Protein AF-A0A7R8D5R9-F1 (afdb_monomer_lite)

Foldseek 3Di:
DDDKDWFDDAAEEADQFDWDFPPVDPDPDTDIGGDCPCVPSVSVVVVVVVQCVVQNDDEAEDEPPPDLPVVVCVPPPDPVNLVVLLVSLLVVCLGFDIDIFDDDQPDDPPVDPDPQVVSVVSSCVVAVDDPGGGDGRYHYYYHPPDPPVVSVVSVVSSVLLVVLVVCVSVVNDNGSDD

Organism: Lepeophtheirus salmonis (NCBI:txid72036)

pLDDT: mean 77.51, std 15.26, range [39.69, 97.5]

Sequence (178 aa):
MDTKRLSFVQCRGSVPSHWTQDISKMVPKPPIYVELNDPFAISAGRHFDDMLQRFGSPIVCVNLYVHFDMAKCRKSENNLVMHHLHEIAYQALAKTGIFYNRKGYSWYKSKDQNRYSKFFESFMNLHHNQENGTKQTGIIRTNCVDCLDRTNTAQFVVGKCALGFQLFAMGFIDQPVV

Structure (mmCIF, N/CA/C/O backbone):
data_AF-A0A7R8D5R9-F1
#
_entry.id   AF-A0A7R8D5R9-F1
#
loop_
_atom_site.group_PDB
_atom_site.id
_atom_site.type_symbol
_atom_site.label_atom_id
_atom_site.label_alt_id
_atom_site.label_comp_id
_atom_site.label_asym_id
_atom_site.label_entity_id
_atom_site.label_seq_id
_atom_site.pdbx_PDB_ins_code
_atom_site.Cartn_x
_atom_site.Cartn_y
_atom_site.Cartn_z
_atom_site.occupancy
_atom_site.B_iso_or_equiv
_atom_site.auth_seq_id
_atom_site.auth_comp_id
_atom_site.auth_asym_id
_atom_site.auth_atom_id
_atom_site.pdbx_PDB_model_num
ATOM 1 N N . MET A 1 1 ? -9.906 -12.934 29.088 1.00 52.16 1 MET A N 1
ATOM 2 C CA . MET A 1 1 ? -9.696 -11.624 28.433 1.00 52.16 1 MET A CA 1
ATOM 3 C C . MET A 1 1 ? -9.210 -11.882 27.021 1.00 52.16 1 MET A C 1
ATOM 5 O O . MET A 1 1 ? -8.134 -12.436 26.856 1.00 52.16 1 MET A O 1
ATOM 9 N N . ASP A 1 2 ? -9.996 -11.535 26.011 1.00 71.88 2 ASP A N 1
ATOM 10 C CA . ASP A 1 2 ? -9.586 -11.711 24.614 1.00 71.88 2 ASP A CA 1
ATOM 11 C C . ASP A 1 2 ? -8.462 -10.714 24.240 1.00 71.88 2 ASP A C 1
ATOM 13 O O . ASP A 1 2 ? -8.571 -9.502 24.454 1.00 71.88 2 ASP A O 1
ATOM 17 N N . THR A 1 3 ? -7.361 -11.199 23.672 1.00 86.44 3 THR A N 1
ATOM 18 C CA . THR A 1 3 ? -6.199 -10.373 23.294 1.00 86.44 3 THR A CA 1
ATOM 19 C C . THR A 1 3 ? -6.484 -9.524 22.045 1.00 86.44 3 THR A C 1
ATOM 21 O O . THR A 1 3 ? -6.912 -10.055 21.016 1.00 86.44 3 THR A O 1
ATOM 24 N N . LYS A 1 4 ? -6.207 -8.210 22.102 1.00 87.25 4 LYS A N 1
ATOM 25 C CA . LYS A 1 4 ? -6.207 -7.317 20.924 1.00 87.25 4 LYS A CA 1
ATOM 26 C C . LYS A 1 4 ? -4.942 -7.566 20.090 1.00 87.25 4 LYS A C 1
ATOM 28 O O . LYS A 1 4 ? -3.846 -7.562 20.641 1.00 87.25 4 LYS A O 1
ATOM 33 N N . ARG A 1 5 ? -5.084 -7.780 18.780 1.00 90.44 5 ARG A N 1
ATOM 34 C CA . ARG A 1 5 ? -3.977 -8.021 17.840 1.00 90.44 5 ARG A CA 1
ATOM 35 C C . ARG A 1 5 ? -4.141 -7.146 16.610 1.00 90.44 5 ARG A C 1
ATOM 37 O O . ARG A 1 5 ? -5.204 -7.161 15.992 1.00 90.44 5 ARG A O 1
ATOM 44 N N . LEU A 1 6 ? -3.081 -6.428 16.260 1.00 90.88 6 LEU A N 1
ATOM 45 C CA . LEU A 1 6 ? -3.008 -5.615 15.056 1.00 90.88 6 LEU A CA 1
ATOM 46 C C . LEU A 1 6 ? -1.751 -5.971 14.276 1.00 90.88 6 LEU A C 1
ATOM 48 O O . LEU A 1 6 ? -0.735 -6.342 14.862 1.00 90.88 6 LEU A O 1
ATOM 52 N N . SER A 1 7 ? -1.827 -5.858 12.958 1.00 93.88 7 SER A N 1
ATOM 53 C CA . SER A 1 7 ? -0.663 -5.989 12.090 1.00 93.88 7 SER A CA 1
ATOM 54 C C . SER A 1 7 ? -0.788 -5.061 10.892 1.00 93.88 7 SER A C 1
ATOM 56 O O . SER A 1 7 ? -1.879 -4.639 10.502 1.00 93.88 7 SER A O 1
ATOM 58 N N . PHE A 1 8 ? 0.364 -4.705 10.341 1.00 95.19 8 PHE A N 1
ATOM 59 C CA . PHE A 1 8 ? 0.481 -3.938 9.116 1.00 95.19 8 PHE A CA 1
ATOM 60 C C . PHE A 1 8 ? 1.681 -4.472 8.341 1.00 95.19 8 PHE A C 1
ATOM 62 O O . PHE A 1 8 ? 2.752 -4.684 8.916 1.00 95.19 8 PHE A O 1
ATOM 69 N N . VAL A 1 9 ? 1.489 -4.708 7.048 1.00 96.56 9 VAL A N 1
ATOM 70 C CA . VAL A 1 9 ? 2.521 -5.223 6.150 1.00 96.56 9 VAL A CA 1
ATOM 71 C C . VAL A 1 9 ? 2.776 -4.194 5.056 1.00 96.56 9 VAL A C 1
ATOM 73 O O . VAL A 1 9 ? 1.855 -3.597 4.512 1.00 96.56 9 VAL A O 1
ATOM 76 N N . GLN A 1 10 ? 4.042 -4.010 4.710 1.00 95.38 10 GLN A N 1
ATOM 77 C CA . GLN A 1 10 ? 4.494 -3.232 3.558 1.00 95.38 10 GLN A CA 1
ATOM 78 C C . GLN A 1 10 ? 5.554 -4.044 2.818 1.00 95.38 10 GLN A C 1
ATOM 80 O O . GLN A 1 10 ? 6.246 -4.857 3.433 1.00 95.38 10 GLN A O 1
ATOM 85 N N . CYS A 1 11 ? 5.700 -3.836 1.511 1.00 94.62 11 CYS A N 1
ATOM 86 C CA . CYS A 1 11 ? 6.682 -4.564 0.714 1.00 94.62 11 CYS A CA 1
ATOM 87 C C . CYS A 1 11 ? 7.688 -3.626 0.049 1.00 94.62 11 CYS A C 1
ATOM 89 O O . CYS A 1 11 ? 7.421 -2.452 -0.209 1.00 94.62 11 CYS A O 1
ATOM 91 N N . ARG A 1 12 ? 8.856 -4.178 -0.270 1.00 92.19 12 ARG A N 1
ATOM 92 C CA . ARG A 1 12 ? 9.922 -3.487 -0.985 1.00 92.19 12 ARG A CA 1
ATOM 93 C C . ARG A 1 12 ? 10.468 -4.392 -2.077 1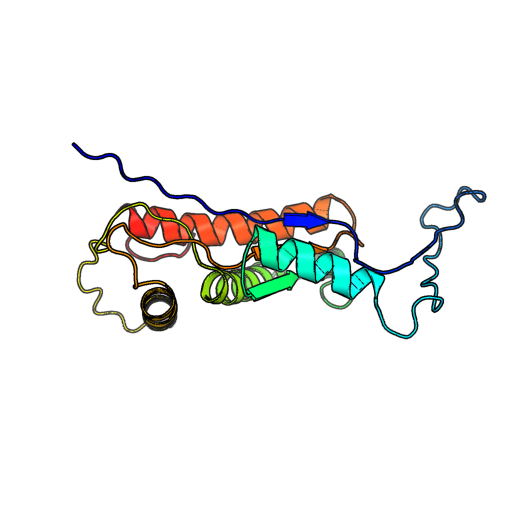.00 92.19 12 ARG A C 1
ATOM 95 O O . ARG A 1 12 ? 10.683 -5.574 -1.832 1.00 92.19 12 ARG A O 1
ATOM 102 N N . GLY A 1 13 ? 10.715 -3.840 -3.257 1.00 89.56 13 GLY A N 1
ATOM 103 C CA . GLY A 1 13 ? 11.307 -4.588 -4.364 1.00 89.56 13 GLY A CA 1
ATOM 104 C C . GLY A 1 13 ? 11.791 -3.672 -5.475 1.00 89.56 13 GLY A C 1
ATOM 105 O O . GLY A 1 13 ? 11.432 -2.500 -5.505 1.00 89.56 13 GLY A O 1
ATOM 106 N N . SER A 1 14 ? 12.606 -4.194 -6.387 1.00 87.62 14 SER A N 1
ATOM 107 C CA . SER A 1 14 ? 13.044 -3.467 -7.586 1.00 87.62 14 SER A CA 1
ATOM 108 C C . SER A 1 14 ? 11.850 -2.982 -8.414 1.00 87.62 14 SER A C 1
ATOM 110 O O . SER A 1 14 ? 10.741 -3.512 -8.299 1.00 87.62 14 SER A O 1
ATOM 112 N N . VAL A 1 15 ? 12.055 -1.976 -9.264 1.00 87.31 15 VAL A N 1
ATOM 113 C CA . VAL A 1 15 ? 11.015 -1.570 -10.223 1.00 87.31 15 VAL A CA 1
ATOM 114 C C . VAL A 1 15 ? 10.684 -2.762 -11.126 1.00 87.31 15 VAL A C 1
ATOM 116 O O . VAL A 1 15 ? 11.619 -3.378 -11.641 1.00 87.31 15 VAL A O 1
ATOM 119 N N . PRO A 1 16 ? 9.395 -3.115 -11.304 1.00 88.94 16 PRO A N 1
ATOM 120 C CA . PRO A 1 16 ? 8.982 -4.252 -12.122 1.00 88.94 16 PRO A CA 1
ATOM 121 C C . PRO A 1 16 ? 9.055 -3.888 -13.610 1.00 88.94 16 PRO A C 1
ATOM 123 O O . PRO A 1 16 ? 8.043 -3.721 -14.278 1.00 88.94 16 PRO A O 1
ATOM 126 N N . SER A 1 17 ? 10.275 -3.701 -14.100 1.00 85.12 17 SER A N 1
ATOM 127 C CA . SER A 1 17 ? 10.621 -3.405 -15.488 1.00 85.12 17 SER A CA 1
ATOM 128 C C . SER A 1 17 ? 11.876 -4.185 -15.844 1.00 85.12 17 SER A C 1
ATOM 130 O O . SER A 1 17 ? 12.688 -4.479 -14.964 1.00 85.12 17 SER A O 1
ATOM 132 N N . HIS A 1 18 ? 12.074 -4.452 -17.132 1.00 84.56 18 HIS A N 1
ATOM 133 C CA . HIS A 1 18 ? 13.378 -4.882 -17.626 1.00 84.56 18 HIS A CA 1
ATOM 134 C C . HIS A 1 18 ? 14.323 -3.691 -17.607 1.00 84.56 18 HIS A C 1
ATOM 136 O O . HIS A 1 18 ? 14.043 -2.638 -18.186 1.00 84.56 18 HIS A O 1
ATOM 142 N N . TRP A 1 19 ? 15.417 -3.833 -16.876 1.00 83.75 19 TRP A N 1
ATOM 143 C CA . TRP A 1 19 ? 16.496 -2.866 -16.869 1.00 83.75 19 TRP A CA 1
ATOM 144 C C . TRP A 1 19 ? 17.815 -3.594 -16.686 1.00 83.75 19 TRP A C 1
ATOM 146 O O . TRP A 1 19 ? 17.887 -4.625 -16.015 1.00 83.75 19 TRP A O 1
ATOM 156 N N . THR A 1 20 ? 18.859 -3.036 -17.274 1.00 82.50 20 THR A N 1
ATOM 157 C CA . THR A 1 20 ? 20.212 -3.565 -17.196 1.00 82.50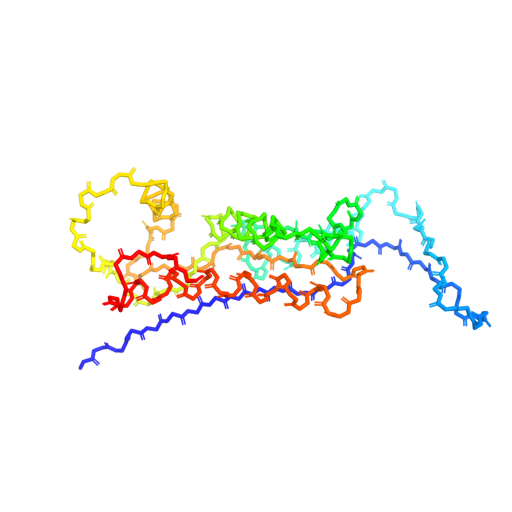 20 THR A CA 1
ATOM 158 C C . THR A 1 20 ? 21.187 -2.475 -16.782 1.00 82.50 20 THR A C 1
ATOM 160 O O . THR A 1 20 ? 20.971 -1.278 -16.987 1.00 82.50 20 THR A O 1
ATOM 163 N N . GLN A 1 21 ? 22.261 -2.898 -16.125 1.00 83.00 21 GLN A N 1
ATOM 164 C CA . GLN A 1 21 ? 23.399 -2.057 -15.785 1.00 83.00 21 GLN A CA 1
ATOM 165 C C . GLN A 1 21 ? 24.657 -2.760 -16.266 1.00 83.00 21 GLN A C 1
ATOM 167 O O . GLN A 1 21 ? 24.868 -3.937 -15.970 1.00 83.00 21 GLN A O 1
ATOM 172 N N . ASP A 1 22 ? 25.501 -2.031 -16.990 1.00 80.56 22 ASP A N 1
ATOM 173 C CA . ASP A 1 22 ? 26.828 -2.523 -17.335 1.00 80.56 22 ASP A CA 1
ATOM 174 C C . ASP A 1 22 ? 27.720 -2.472 -16.087 1.00 80.56 22 ASP A C 1
ATOM 176 O O . ASP A 1 22 ? 28.165 -1.405 -15.660 1.00 80.56 22 ASP A O 1
ATOM 180 N N . ILE A 1 23 ? 27.946 -3.643 -15.492 1.00 79.88 23 ILE A N 1
ATOM 181 C CA . ILE A 1 23 ? 28.809 -3.826 -14.320 1.00 79.88 23 ILE A CA 1
ATOM 182 C C . ILE A 1 23 ? 30.273 -4.094 -14.692 1.00 79.88 23 ILE A C 1
ATOM 184 O O . ILE A 1 23 ? 31.108 -4.223 -13.800 1.00 79.88 23 ILE A O 1
ATOM 188 N N . SER A 1 24 ? 30.607 -4.190 -15.987 1.00 81.88 24 SER A N 1
ATOM 189 C CA . SER A 1 24 ? 31.978 -4.480 -16.435 1.00 81.88 24 SER A CA 1
ATOM 190 C C . SER A 1 24 ? 32.939 -3.320 -16.161 1.00 81.88 24 SER A C 1
ATOM 192 O O . SER A 1 24 ? 34.129 -3.524 -15.920 1.00 81.88 24 SER A O 1
ATOM 194 N N . LYS A 1 25 ? 32.417 -2.090 -16.152 1.00 78.19 25 LYS A N 1
ATOM 195 C CA . LYS A 1 25 ? 33.161 -0.881 -15.809 1.00 78.19 25 LYS A CA 1
ATOM 196 C C . LYS A 1 25 ? 32.918 -0.558 -14.342 1.00 78.19 25 LYS A C 1
ATOM 198 O O . LYS A 1 25 ? 31.792 -0.263 -13.949 1.00 78.19 25 LYS A O 1
ATOM 203 N N . MET A 1 26 ? 33.978 -0.560 -13.536 1.00 77.50 26 MET A N 1
ATOM 204 C CA . MET A 1 26 ? 33.912 -0.169 -12.126 1.00 77.50 26 MET A CA 1
ATOM 205 C C . MET A 1 26 ? 33.731 1.354 -12.006 1.00 77.50 26 MET A C 1
ATOM 207 O O . MET A 1 26 ? 34.673 2.098 -11.746 1.00 77.50 26 MET A O 1
ATOM 211 N N . VAL A 1 27 ? 32.507 1.828 -12.250 1.00 80.00 27 VAL A N 1
ATOM 212 C CA . VAL A 1 27 ? 32.105 3.230 -12.098 1.00 80.00 27 VAL A CA 1
ATOM 213 C C . VAL A 1 27 ? 31.235 3.397 -10.845 1.00 80.00 27 VAL A C 1
ATOM 215 O O . VAL A 1 27 ? 30.417 2.524 -10.559 1.00 80.00 27 VAL A O 1
ATOM 218 N N . PRO A 1 28 ? 31.346 4.516 -10.098 1.00 74.75 28 PRO A N 1
ATOM 219 C CA . PRO A 1 28 ? 30.603 4.714 -8.846 1.00 74.75 28 PRO A CA 1
ATOM 220 C C . PRO A 1 28 ? 29.073 4.622 -8.972 1.00 74.75 28 PRO A C 1
ATOM 222 O O . PRO A 1 28 ? 28.389 4.321 -7.996 1.00 74.75 28 PRO A O 1
ATOM 225 N N . LYS A 1 29 ? 28.521 4.903 -10.159 1.00 74.94 29 LYS A N 1
ATOM 226 C CA . LYS A 1 29 ? 27.090 4.785 -10.456 1.00 74.94 29 LYS A CA 1
ATOM 227 C C . LYS A 1 29 ? 26.901 4.365 -11.918 1.00 74.94 29 LYS A C 1
ATOM 229 O O . LYS A 1 29 ? 26.862 5.242 -12.784 1.00 74.94 29 LYS A O 1
ATOM 234 N N . PRO A 1 30 ? 26.820 3.058 -12.214 1.00 77.94 30 PRO A N 1
ATOM 235 C CA . PRO A 1 30 ? 26.637 2.603 -13.582 1.00 77.94 30 PRO A CA 1
ATOM 236 C C . PRO A 1 30 ? 25.289 3.091 -14.134 1.00 77.94 30 PRO A C 1
ATOM 238 O O . PRO A 1 30 ? 24.287 3.104 -13.402 1.00 77.94 30 PRO A O 1
ATOM 241 N N . PRO A 1 31 ? 25.254 3.532 -15.404 1.00 79.56 31 PRO A N 1
ATOM 242 C CA . PRO A 1 31 ? 24.020 3.962 -16.047 1.00 79.56 31 PRO A CA 1
ATOM 243 C C . PRO A 1 31 ? 23.018 2.804 -16.088 1.00 79.56 31 PRO A C 1
ATOM 245 O O . PRO A 1 31 ? 23.395 1.653 -16.298 1.00 79.56 31 PRO A O 1
ATOM 248 N N . ILE A 1 32 ? 21.745 3.126 -15.861 1.00 81.19 32 ILE A N 1
ATOM 249 C CA . ILE A 1 32 ? 20.634 2.176 -15.958 1.00 81.19 32 ILE A CA 1
ATOM 250 C C . ILE A 1 32 ? 20.045 2.302 -17.358 1.00 81.19 32 ILE A C 1
ATOM 252 O O . ILE A 1 32 ? 19.619 3.391 -17.748 1.00 81.19 32 ILE A O 1
ATOM 256 N N . TYR A 1 33 ? 19.996 1.193 -18.084 1.00 82.44 33 TYR A N 1
ATOM 257 C CA . TYR A 1 33 ? 19.332 1.092 -19.374 1.00 82.44 33 TYR A CA 1
ATOM 258 C C . TYR A 1 33 ? 17.993 0.399 -19.169 1.00 82.44 33 TYR A C 1
ATOM 260 O O . TYR A 1 33 ? 17.942 -0.714 -18.656 1.00 82.44 33 TYR A O 1
ATOM 268 N N . VAL A 1 34 ? 16.899 1.068 -19.524 1.00 80.12 34 VAL A N 1
ATOM 269 C CA . VAL A 1 34 ? 15.574 0.442 -19.541 1.00 80.12 34 VAL A CA 1
ATOM 270 C C . VAL A 1 34 ? 15.413 -0.228 -20.895 1.00 80.12 34 VAL A C 1
ATOM 272 O O . VAL A 1 34 ? 15.476 0.438 -21.929 1.00 80.12 34 VAL A O 1
ATOM 275 N N . GLU A 1 35 ? 15.240 -1.544 -20.894 1.00 73.88 35 GLU A N 1
ATOM 276 C CA . GLU A 1 35 ? 15.091 -2.303 -22.129 1.00 73.88 35 GLU A CA 1
ATOM 277 C C . GLU A 1 35 ? 13.635 -2.250 -22.586 1.00 73.88 35 GLU A C 1
ATOM 279 O O . GLU A 1 35 ? 12.730 -2.708 -21.892 1.00 73.88 35 GLU A O 1
ATOM 284 N N . LEU A 1 36 ? 13.404 -1.716 -23.785 1.00 71.31 36 LEU A N 1
ATOM 285 C CA . LEU A 1 36 ? 12.073 -1.622 -24.399 1.00 71.31 36 LEU A CA 1
ATOM 286 C C . LEU A 1 36 ? 11.595 -2.955 -25.012 1.00 71.31 36 LEU A C 1
ATOM 288 O O . LEU A 1 36 ? 10.629 -2.977 -25.768 1.00 71.31 36 LEU A O 1
ATOM 292 N N . ASN A 1 37 ? 12.246 -4.074 -24.676 1.00 77.31 37 ASN A N 1
ATOM 293 C CA . ASN A 1 37 ? 11.937 -5.410 -25.201 1.00 77.31 37 ASN A CA 1
ATOM 294 C C . ASN A 1 37 ? 10.605 -5.995 -24.685 1.00 77.31 37 ASN A C 1
ATOM 296 O O . ASN A 1 37 ? 10.232 -7.098 -25.075 1.00 77.31 37 ASN A O 1
ATOM 300 N N . ASP A 1 38 ? 9.871 -5.259 -23.846 1.00 81.62 38 ASP A N 1
ATOM 301 C CA . ASP A 1 38 ? 8.520 -5.600 -23.389 1.00 81.62 38 ASP A CA 1
ATOM 302 C C . ASP A 1 38 ? 7.519 -4.485 -23.761 1.00 81.62 38 ASP A C 1
ATOM 304 O O . ASP A 1 38 ? 7.082 -3.723 -22.895 1.00 81.62 38 ASP A O 1
ATOM 308 N N . PRO A 1 39 ? 7.154 -4.348 -25.053 1.00 81.44 39 PRO A N 1
ATOM 309 C CA . PRO A 1 39 ? 6.297 -3.259 -25.535 1.00 81.44 39 PRO A CA 1
ATOM 310 C C . PRO A 1 39 ? 4.878 -3.292 -24.950 1.00 81.44 39 PRO A C 1
ATOM 312 O O . PRO A 1 39 ? 4.183 -2.279 -24.967 1.00 81.44 39 PRO A O 1
ATOM 315 N N . PHE A 1 40 ? 4.448 -4.441 -24.421 1.00 87.31 40 PHE A N 1
ATOM 316 C CA . PHE A 1 40 ? 3.130 -4.630 -23.814 1.00 87.31 40 PHE A CA 1
ATOM 317 C C . PHE A 1 40 ? 3.179 -4.714 -22.281 1.00 87.31 40 PHE A C 1
ATOM 319 O O . PHE A 1 40 ? 2.155 -4.997 -21.662 1.00 87.31 40 PHE A O 1
ATOM 326 N N . ALA A 1 41 ? 4.343 -4.475 -21.663 1.00 87.50 41 ALA A N 1
ATOM 327 C CA . ALA A 1 41 ? 4.550 -4.537 -20.216 1.00 87.50 41 ALA A CA 1
ATOM 328 C C . ALA A 1 41 ? 4.072 -5.860 -19.570 1.00 87.50 41 ALA A C 1
ATOM 330 O O . ALA A 1 41 ? 3.585 -5.869 -18.437 1.00 87.50 41 ALA A O 1
ATOM 331 N N . ILE A 1 42 ? 4.204 -6.988 -20.274 1.00 91.19 42 ILE A N 1
ATOM 332 C CA . ILE A 1 42 ? 3.740 -8.315 -19.842 1.00 91.19 42 ILE A CA 1
ATOM 333 C C . ILE A 1 42 ? 4.418 -8.730 -18.537 1.00 91.19 42 ILE A C 1
ATOM 335 O O . ILE A 1 42 ? 3.768 -9.281 -17.645 1.00 91.19 42 ILE A O 1
ATOM 339 N N . SER A 1 43 ? 5.721 -8.478 -18.402 1.00 90.38 43 SER A N 1
ATOM 340 C CA . SER A 1 43 ? 6.462 -8.831 -17.191 1.00 90.38 43 SER A CA 1
ATOM 341 C C . SER A 1 43 ? 5.999 -8.008 -15.992 1.00 90.38 43 SER A C 1
ATOM 343 O O . SER A 1 43 ? 5.806 -8.564 -14.910 1.00 90.38 43 SER A O 1
ATOM 345 N N . ALA A 1 44 ? 5.758 -6.709 -16.191 1.00 91.38 44 ALA A N 1
ATOM 346 C CA . ALA A 1 44 ? 5.207 -5.838 -15.158 1.00 91.38 44 ALA A CA 1
ATOM 347 C C . ALA A 1 44 ? 3.775 -6.251 -14.779 1.00 91.38 44 ALA A C 1
ATOM 349 O O . ALA A 1 44 ? 3.453 -6.319 -13.594 1.00 91.38 44 ALA A O 1
ATOM 350 N N . GLY A 1 45 ? 2.945 -6.581 -15.774 1.00 94.75 45 GLY A N 1
ATOM 351 C CA . GLY A 1 45 ? 1.575 -7.059 -15.593 1.00 94.75 45 GLY A CA 1
ATOM 352 C C . GLY A 1 45 ? 1.522 -8.318 -14.734 1.00 94.75 45 GLY A C 1
ATOM 353 O O . GLY A 1 45 ? 0.934 -8.291 -13.659 1.00 94.75 45 GLY A O 1
ATOM 354 N N . ARG A 1 46 ? 2.255 -9.374 -15.118 1.00 95.19 46 ARG A N 1
ATOM 355 C CA . ARG A 1 46 ? 2.343 -10.620 -14.330 1.00 95.19 46 ARG A CA 1
ATOM 356 C C . ARG A 1 46 ? 2.832 -10.386 -12.904 1.00 95.19 46 ARG A C 1
ATOM 358 O O . ARG A 1 46 ? 2.356 -11.022 -11.968 1.00 95.19 46 ARG A O 1
ATOM 365 N N . HIS A 1 47 ? 3.797 -9.483 -12.741 1.00 95.44 47 HIS A N 1
ATOM 366 C CA . HIS A 1 47 ? 4.315 -9.107 -11.431 1.00 95.44 47 HIS A CA 1
ATOM 367 C C . HIS A 1 47 ? 3.224 -8.463 -10.557 1.00 95.44 47 HIS A C 1
ATOM 369 O O . HIS A 1 47 ? 3.084 -8.812 -9.384 1.00 95.44 47 HIS A O 1
ATOM 375 N N . PHE A 1 48 ? 2.436 -7.534 -11.104 1.00 96.06 48 PHE A N 1
ATOM 376 C CA . PHE A 1 48 ? 1.335 -6.916 -10.364 1.00 96.06 48 PHE A CA 1
ATOM 377 C C . PHE A 1 48 ? 0.147 -7.861 -10.154 1.00 96.06 48 PHE A C 1
ATOM 379 O O . PHE A 1 48 ? -0.473 -7.781 -9.097 1.00 96.06 48 PHE A O 1
ATOM 386 N N . ASP A 1 49 ? -0.117 -8.789 -11.073 1.00 97.50 49 ASP A N 1
ATOM 387 C CA . ASP A 1 49 ? -1.134 -9.833 -10.901 1.00 97.50 49 ASP A CA 1
ATOM 388 C C . ASP A 1 49 ? -0.809 -10.739 -9.703 1.00 97.50 49 ASP A C 1
ATOM 390 O O . ASP A 1 49 ? -1.660 -10.946 -8.837 1.00 97.50 49 ASP A O 1
ATOM 394 N N . ASP A 1 50 ? 0.441 -11.206 -9.584 1.00 97.38 50 ASP A N 1
ATOM 395 C CA . ASP A 1 50 ? 0.902 -11.978 -8.418 1.00 97.38 50 ASP A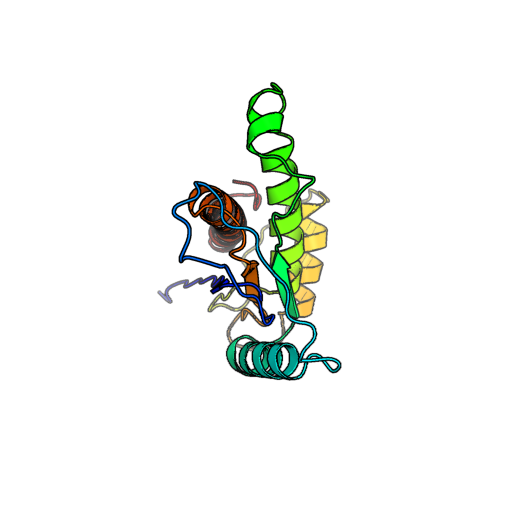 CA 1
ATOM 396 C C . ASP A 1 50 ? 0.763 -11.169 -7.119 1.00 97.38 50 ASP A C 1
ATOM 398 O O . ASP A 1 50 ? 0.291 -11.674 -6.097 1.00 97.38 50 ASP A O 1
ATOM 402 N N . MET A 1 51 ? 1.106 -9.879 -7.149 1.00 97.00 51 MET A N 1
ATOM 403 C CA . MET A 1 51 ? 0.924 -9.012 -5.987 1.00 97.00 51 MET A CA 1
ATOM 404 C C . MET A 1 51 ? -0.548 -8.825 -5.606 1.00 97.00 51 MET A C 1
ATOM 406 O O . MET A 1 51 ? -0.862 -8.861 -4.416 1.00 97.00 51 MET A O 1
ATOM 410 N N . LEU A 1 52 ? -1.441 -8.626 -6.578 1.00 96.88 52 LEU A N 1
ATOM 411 C CA . LEU A 1 52 ? -2.879 -8.486 -6.337 1.00 96.88 52 LEU A CA 1
ATOM 412 C C . LEU A 1 52 ? -3.446 -9.778 -5.748 1.00 96.88 52 LEU A C 1
ATOM 414 O O . LEU A 1 52 ? -4.241 -9.724 -4.814 1.00 96.88 52 LEU A O 1
ATOM 418 N N . GLN A 1 53 ? -2.993 -10.936 -6.232 1.00 97.00 53 GLN A N 1
ATOM 419 C CA . GLN A 1 53 ? -3.394 -12.233 -5.695 1.00 97.00 53 GLN A CA 1
ATOM 420 C C . GLN A 1 53 ? -2.948 -12.422 -4.236 1.00 97.00 53 GLN A C 1
ATOM 422 O O . GLN A 1 53 ? -3.698 -12.968 -3.428 1.00 97.00 53 GLN A O 1
ATOM 427 N N . ARG A 1 54 ? -1.737 -11.971 -3.882 1.00 95.69 54 ARG A N 1
ATOM 428 C CA . ARG A 1 54 ? -1.174 -12.134 -2.529 1.00 95.69 54 ARG A CA 1
ATOM 429 C C . ARG A 1 54 ? -1.698 -11.124 -1.519 1.00 95.69 54 ARG A C 1
ATOM 431 O O . ARG A 1 54 ? -1.929 -11.481 -0.367 1.00 95.69 54 ARG A O 1
ATOM 438 N N . PHE A 1 55 ? -1.811 -9.863 -1.923 1.00 95.56 55 PHE A N 1
ATOM 439 C CA . PHE A 1 55 ? -2.034 -8.746 -1.004 1.00 95.56 55 PHE A CA 1
ATOM 440 C C . PHE A 1 55 ? -3.359 -8.014 -1.216 1.00 95.56 55 PHE A C 1
ATOM 442 O O . PHE A 1 55 ? -3.732 -7.204 -0.372 1.00 95.56 55 PHE A O 1
ATOM 449 N N . GLY A 1 56 ? -4.063 -8.295 -2.312 1.00 94.31 56 GLY A N 1
ATOM 450 C CA . GLY A 1 56 ? -5.308 -7.634 -2.675 1.00 94.31 56 GLY A CA 1
ATOM 451 C C . GLY A 1 56 ? -5.115 -6.239 -3.279 1.00 94.31 56 GLY A C 1
ATOM 452 O O . GLY A 1 56 ? -4.026 -5.853 -3.710 1.00 94.31 56 GLY A O 1
ATOM 453 N N . SER A 1 57 ? -6.217 -5.490 -3.340 1.00 91.69 57 SER A N 1
ATOM 454 C CA . SER A 1 57 ? -6.301 -4.158 -3.930 1.00 91.69 57 SER A CA 1
ATOM 455 C C . SER A 1 57 ? -6.542 -3.061 -2.876 1.00 91.69 57 SER A C 1
ATOM 457 O O . SER A 1 57 ? -7.362 -3.245 -1.968 1.00 91.69 57 SER A O 1
ATOM 459 N N . PRO A 1 58 ? -5.895 -1.888 -3.015 1.00 93.94 58 PRO A N 1
ATOM 460 C CA . PRO A 1 58 ? -4.983 -1.508 -4.096 1.00 93.94 58 PRO A CA 1
ATOM 461 C C . PRO A 1 58 ? -3.510 -1.812 -3.794 1.00 93.94 58 PRO A C 1
ATOM 463 O O . PRO A 1 58 ? -3.091 -1.915 -2.641 1.00 93.94 58 PRO A O 1
ATOM 466 N N . ILE A 1 59 ? -2.696 -1.855 -4.851 1.00 95.38 59 ILE A N 1
ATOM 467 C CA . ILE A 1 59 ? -1.234 -1.793 -4.750 1.00 95.38 59 ILE A CA 1
ATOM 468 C C . ILE A 1 59 ? -0.812 -0.330 -4.885 1.00 95.38 59 ILE A C 1
ATOM 470 O O . ILE A 1 59 ? -0.897 0.256 -5.964 1.00 95.38 59 ILE A O 1
ATOM 474 N N . VAL A 1 60 ? -0.341 0.272 -3.795 1.00 93.31 60 VAL A N 1
ATOM 475 C CA . VAL A 1 60 ? 0.125 1.663 -3.781 1.00 93.31 60 VAL A CA 1
ATOM 476 C C . VAL A 1 60 ? 1.642 1.685 -3.932 1.00 93.31 60 VAL A C 1
ATOM 478 O O . VAL A 1 60 ? 2.373 1.389 -2.988 1.00 93.31 60 VAL A O 1
ATOM 481 N N . CYS A 1 61 ? 2.122 2.028 -5.128 1.00 91.69 61 CYS A N 1
ATOM 482 C CA . CYS A 1 61 ? 3.553 2.129 -5.410 1.00 91.69 61 CYS A CA 1
ATOM 483 C C . CYS A 1 61 ? 4.109 3.498 -5.001 1.00 91.69 61 CYS A C 1
ATOM 485 O O . CYS A 1 61 ? 3.673 4.531 -5.506 1.00 91.69 61 CYS A O 1
ATOM 487 N N . VAL A 1 62 ? 5.118 3.498 -4.134 1.00 87.69 62 VAL A N 1
ATOM 488 C CA . VAL A 1 62 ? 5.870 4.679 -3.710 1.00 87.69 62 VAL A CA 1
ATOM 489 C C . VAL A 1 62 ? 7.228 4.667 -4.410 1.00 87.69 62 VAL A C 1
ATOM 491 O O . VAL A 1 62 ? 8.105 3.857 -4.097 1.00 87.69 62 VAL A O 1
ATOM 494 N N . ASN A 1 63 ? 7.388 5.575 -5.373 1.00 81.12 63 ASN A N 1
ATOM 495 C CA . ASN A 1 63 ? 8.658 5.865 -6.036 1.00 81.12 63 ASN A CA 1
ATOM 496 C C . ASN A 1 63 ? 9.287 7.104 -5.398 1.00 81.12 63 ASN A C 1
ATOM 498 O O . ASN A 1 63 ? 8.637 8.140 -5.300 1.00 81.12 63 ASN A O 1
ATOM 502 N N . LEU A 1 64 ? 10.562 7.020 -5.018 1.00 71.62 64 LEU A N 1
ATOM 503 C CA . LEU A 1 64 ? 11.322 8.138 -4.444 1.00 71.62 64 LEU A CA 1
ATOM 504 C C . LEU A 1 64 ? 12.227 8.834 -5.490 1.00 71.62 64 LEU A C 1
ATOM 506 O O . LEU A 1 64 ? 13.194 9.515 -5.139 1.00 71.62 64 LEU A O 1
ATOM 510 N N . TYR A 1 65 ? 11.913 8.683 -6.784 1.00 56.81 65 TYR A N 1
ATOM 511 C CA . TYR A 1 65 ? 12.743 9.182 -7.881 1.00 56.81 65 TYR A CA 1
ATOM 512 C C . TYR A 1 65 ? 12.535 10.688 -8.134 1.00 56.81 65 TYR A C 1
ATOM 514 O O . TYR A 1 65 ? 11.440 11.135 -8.453 1.00 56.81 65 TYR A O 1
ATOM 522 N N . VAL A 1 66 ? 13.626 11.447 -7.982 1.00 47.56 66 VAL A N 1
ATOM 523 C CA . VAL A 1 66 ? 13.927 12.790 -8.527 1.00 47.56 66 VAL A CA 1
ATOM 524 C C . VAL A 1 66 ? 12.757 13.788 -8.599 1.00 47.56 66 VAL A C 1
ATOM 526 O O . VAL A 1 66 ? 12.192 14.068 -9.649 1.00 47.56 66 VAL A O 1
ATOM 529 N N . HIS A 1 67 ? 12.490 14.370 -7.433 1.00 43.72 67 HIS A N 1
ATOM 530 C CA . HIS A 1 67 ? 12.133 15.777 -7.130 1.00 43.72 67 HIS A CA 1
ATOM 531 C C . HIS A 1 67 ? 12.102 15.952 -5.603 1.00 43.72 67 HIS A C 1
ATOM 533 O O . HIS A 1 67 ? 12.268 17.044 -5.071 1.00 43.72 67 HIS A O 1
ATOM 539 N N . PHE A 1 68 ? 12.001 14.826 -4.896 1.00 48.66 68 PHE A N 1
ATOM 540 C CA . PHE A 1 68 ? 12.203 14.702 -3.469 1.00 48.66 68 PHE A CA 1
ATOM 541 C C . PHE A 1 68 ? 13.665 14.385 -3.151 1.00 48.66 68 PHE A C 1
ATOM 543 O O . PHE A 1 68 ? 14.031 13.285 -2.733 1.00 48.66 68 PHE A O 1
ATOM 550 N N . ASP A 1 69 ? 14.540 15.344 -3.439 1.00 52.75 69 ASP A N 1
ATOM 551 C CA . ASP A 1 69 ? 15.944 15.239 -3.071 1.00 52.75 69 ASP A CA 1
ATOM 552 C C . ASP A 1 69 ? 16.072 15.391 -1.548 1.00 52.75 69 ASP A C 1
ATOM 554 O O . ASP A 1 69 ? 16.289 16.473 -1.008 1.00 52.75 69 ASP A O 1
ATOM 558 N N . MET A 1 70 ? 15.919 14.262 -0.856 1.00 54.31 70 MET A N 1
ATOM 559 C CA . MET A 1 70 ? 16.184 14.082 0.571 1.00 54.31 70 MET A CA 1
ATOM 560 C C . MET A 1 70 ? 17.502 14.732 1.009 1.00 54.31 70 MET A C 1
ATOM 562 O O . MET A 1 70 ? 17.586 15.272 2.110 1.00 54.31 70 MET A O 1
ATOM 566 N N . ALA A 1 71 ? 18.529 14.705 0.152 1.00 52.69 71 ALA A N 1
ATOM 567 C CA . ALA A 1 71 ? 19.841 15.258 0.454 1.00 52.69 71 ALA A CA 1
ATOM 568 C C . ALA A 1 71 ? 19.882 16.791 0.308 1.00 52.69 71 ALA A C 1
ATOM 570 O O . ALA A 1 71 ? 20.526 17.449 1.126 1.00 52.69 71 ALA A O 1
ATOM 571 N N . LYS A 1 72 ? 19.166 17.382 -0.663 1.00 50.59 72 LYS A N 1
ATOM 572 C CA . LYS A 1 72 ? 18.986 18.849 -0.761 1.00 50.59 72 LYS A CA 1
ATOM 573 C C . LYS A 1 72 ? 18.054 19.397 0.316 1.00 50.59 72 LYS A C 1
ATOM 575 O O . LYS A 1 72 ? 18.360 20.428 0.904 1.00 50.59 72 LYS A O 1
ATOM 580 N N . CYS A 1 73 ? 16.960 18.707 0.621 1.00 51.47 73 CYS A N 1
ATOM 581 C CA . CYS A 1 73 ? 15.998 19.136 1.636 1.00 51.47 73 CYS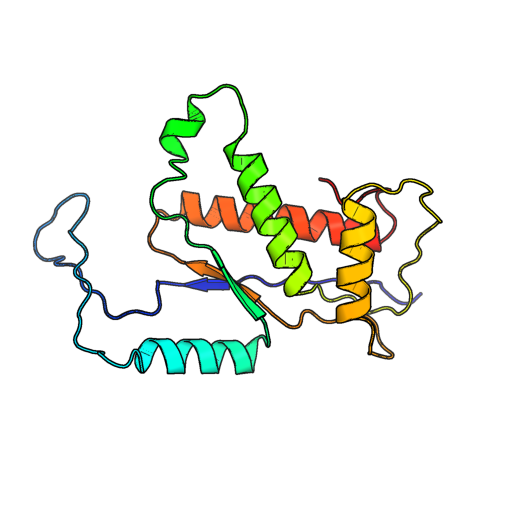 A CA 1
ATOM 582 C C . CYS A 1 73 ? 16.495 18.940 3.076 1.00 51.47 73 CYS A C 1
ATOM 584 O O . CYS A 1 73 ? 15.984 19.592 3.979 1.00 51.47 73 CYS A O 1
ATOM 586 N N . ARG A 1 74 ? 17.536 18.126 3.309 1.00 49.47 74 ARG A N 1
ATOM 587 C CA . ARG A 1 74 ? 18.236 18.075 4.607 1.00 49.47 74 ARG A CA 1
ATOM 588 C C . ARG A 1 74 ? 18.865 19.426 4.990 1.00 49.47 74 ARG A C 1
ATOM 590 O O . ARG A 1 74 ? 19.160 19.637 6.159 1.00 49.47 74 ARG A O 1
ATOM 597 N N . LYS A 1 75 ? 19.085 20.322 4.015 1.00 50.81 75 LYS A N 1
ATOM 598 C CA . LYS A 1 75 ? 19.650 21.666 4.219 1.00 50.81 75 LYS A CA 1
ATOM 599 C C . LYS A 1 75 ? 18.601 22.763 4.446 1.00 50.81 75 LYS A C 1
ATOM 601 O O . LYS A 1 75 ? 18.997 23.878 4.762 1.00 50.81 75 LYS A O 1
ATOM 606 N N . SER A 1 76 ? 17.302 22.490 4.285 1.00 50.41 76 SER A N 1
ATOM 607 C CA . SER A 1 76 ? 16.256 23.448 4.668 1.00 50.41 76 SER A CA 1
ATOM 608 C C . SER A 1 76 ? 15.811 23.175 6.102 1.00 50.41 76 SER A C 1
ATOM 610 O O . SER A 1 76 ? 15.444 22.044 6.405 1.00 50.41 76 SER A O 1
ATOM 612 N N . GLU A 1 77 ? 15.777 24.198 6.960 1.00 53.72 77 GLU A N 1
ATOM 613 C CA . GLU A 1 77 ? 15.329 24.103 8.366 1.00 53.72 77 GLU A CA 1
ATOM 614 C C . GLU A 1 77 ? 13.891 23.570 8.534 1.00 53.72 77 GLU A C 1
ATOM 616 O O . GLU A 1 77 ? 13.508 23.132 9.616 1.00 53.72 77 GLU A O 1
ATOM 621 N N . ASN A 1 78 ? 13.099 23.535 7.459 1.00 50.81 78 ASN A N 1
ATOM 622 C CA . ASN A 1 78 ? 11.751 22.984 7.465 1.00 50.81 78 ASN A CA 1
ATOM 623 C C . ASN A 1 78 ? 11.755 21.500 7.060 1.00 50.81 78 ASN A C 1
ATOM 625 O O . ASN A 1 78 ? 12.112 21.154 5.934 1.00 50.81 78 ASN A O 1
ATOM 629 N N . ASN A 1 79 ? 11.264 20.634 7.955 1.00 60.28 79 ASN A N 1
ATOM 630 C CA . ASN A 1 79 ? 11.030 19.185 7.793 1.00 60.28 79 ASN A CA 1
ATOM 631 C C . ASN A 1 79 ? 9.986 18.816 6.699 1.00 60.28 79 ASN A C 1
ATOM 633 O O . ASN A 1 79 ? 9.231 17.851 6.840 1.00 60.28 79 ASN A O 1
ATOM 637 N N . LEU A 1 80 ? 9.927 19.564 5.592 1.00 67.50 80 LEU A N 1
ATOM 638 C CA . LEU A 1 80 ? 8.959 19.443 4.491 1.00 67.50 80 LEU A CA 1
ATOM 639 C C . LEU A 1 80 ? 8.904 18.035 3.903 1.00 67.50 80 LEU A C 1
ATOM 641 O O . LEU A 1 80 ? 7.851 17.577 3.462 1.00 67.50 80 LEU A O 1
ATOM 645 N N . VAL A 1 81 ? 10.044 17.351 3.931 1.00 69.44 81 VAL A N 1
ATOM 646 C CA . VAL A 1 81 ? 10.196 15.985 3.452 1.00 69.44 81 VAL A CA 1
ATOM 647 C C . VAL A 1 81 ? 9.446 14.997 4.337 1.00 69.44 81 VAL A C 1
ATOM 649 O O . VAL A 1 81 ? 8.647 14.193 3.866 1.00 69.44 81 VAL A O 1
ATOM 652 N N . MET A 1 82 ? 9.678 15.050 5.643 1.00 76.44 82 MET A N 1
ATOM 653 C CA . MET A 1 82 ? 9.003 14.133 6.556 1.00 76.44 82 MET A CA 1
ATOM 654 C C . MET A 1 82 ? 7.497 14.388 6.549 1.00 76.44 82 MET A C 1
ATOM 656 O O . MET A 1 82 ? 6.726 13.436 6.561 1.00 76.44 82 MET A O 1
ATOM 660 N N . HIS A 1 83 ? 7.085 15.652 6.414 1.00 79.44 83 HIS A N 1
ATOM 661 C CA . HIS A 1 83 ? 5.682 16.018 6.253 1.00 79.44 83 HIS A CA 1
ATOM 662 C C . HIS A 1 83 ? 5.060 15.432 4.973 1.00 79.44 83 HIS A C 1
ATOM 664 O O . HIS A 1 83 ? 4.015 14.793 5.033 1.00 79.44 83 HIS A O 1
ATOM 670 N N . HIS A 1 84 ? 5.702 15.585 3.811 1.00 81.25 84 HIS A N 1
ATOM 671 C CA . HIS A 1 84 ? 5.192 15.018 2.554 1.00 81.25 84 HIS A CA 1
ATOM 672 C C . HIS A 1 84 ? 5.165 13.488 2.563 1.00 81.25 84 HIS A C 1
ATOM 674 O O . HIS A 1 84 ? 4.199 12.893 2.092 1.00 81.25 84 HIS A O 1
ATOM 680 N N . LEU A 1 85 ? 6.197 12.837 3.109 1.00 81.69 85 LEU A N 1
ATOM 681 C CA . LEU A 1 85 ? 6.183 11.383 3.261 1.00 81.69 85 LEU A CA 1
ATOM 682 C C . LEU A 1 85 ? 5.081 10.925 4.203 1.00 81.69 85 LEU A C 1
ATOM 684 O O . LEU A 1 85 ? 4.446 9.913 3.928 1.00 81.69 85 LEU A O 1
ATOM 688 N N . HIS A 1 86 ? 4.850 11.660 5.290 1.00 85.00 86 HIS A N 1
ATOM 689 C CA . HIS A 1 86 ? 3.757 11.379 6.204 1.00 85.00 86 HIS A CA 1
ATOM 690 C C . HIS A 1 86 ? 2.409 11.497 5.486 1.00 85.00 86 HIS A C 1
ATOM 692 O O . HIS A 1 86 ? 1.596 10.590 5.588 1.00 85.00 86 HIS A O 1
ATOM 698 N N . GLU A 1 87 ? 2.195 12.541 4.682 1.00 82.94 87 GLU A N 1
ATOM 699 C CA . GLU A 1 87 ? 0.985 12.696 3.864 1.00 82.94 87 GLU A CA 1
ATOM 700 C C . GLU A 1 87 ? 0.797 11.552 2.856 1.00 82.94 87 GLU A C 1
ATOM 702 O O . GLU A 1 87 ? -0.294 10.995 2.748 1.00 82.94 87 GLU A O 1
ATOM 707 N N . ILE A 1 88 ? 1.856 11.144 2.151 1.00 85.94 88 ILE A N 1
ATOM 708 C CA . ILE A 1 88 ? 1.800 10.005 1.222 1.00 85.94 88 ILE A CA 1
ATOM 709 C C . ILE A 1 88 ? 1.477 8.711 1.975 1.00 85.94 88 ILE A C 1
ATOM 711 O O . ILE A 1 88 ? 0.588 7.966 1.561 1.00 85.94 88 ILE A O 1
ATOM 715 N N . ALA A 1 89 ? 2.175 8.452 3.083 1.00 88.19 89 ALA A N 1
ATOM 716 C CA . ALA A 1 89 ? 1.952 7.289 3.935 1.00 88.19 89 ALA A CA 1
ATOM 717 C C . ALA A 1 89 ? 0.510 7.243 4.439 1.00 88.19 89 ALA A C 1
ATOM 719 O O . ALA A 1 89 ? -0.139 6.202 4.368 1.00 88.19 89 ALA A O 1
ATOM 720 N N . TYR A 1 90 ? 0.002 8.392 4.873 1.00 84.94 90 TYR A N 1
ATOM 721 C CA . TYR A 1 90 ? -1.360 8.566 5.332 1.00 84.94 90 TYR A CA 1
ATOM 722 C C . TYR A 1 90 ? -2.354 8.194 4.228 1.00 84.94 90 TYR A C 1
ATOM 724 O O . TYR A 1 90 ? -3.127 7.255 4.383 1.00 84.94 90 TYR A O 1
ATOM 732 N N . GLN A 1 91 ? -2.276 8.823 3.052 1.00 83.50 91 GLN A N 1
ATOM 733 C CA . GLN A 1 91 ? -3.172 8.510 1.929 1.00 83.50 91 GLN A CA 1
ATOM 734 C C . GLN A 1 91 ? -3.073 7.050 1.458 1.00 83.50 91 GLN A C 1
ATOM 736 O O . GLN A 1 91 ? -4.065 6.463 1.025 1.00 83.50 91 GLN A O 1
ATOM 741 N N . ALA A 1 92 ? -1.887 6.450 1.533 1.00 89.00 92 ALA A N 1
ATOM 742 C CA . ALA A 1 92 ? -1.672 5.059 1.161 1.00 89.00 92 ALA A CA 1
ATOM 743 C C . ALA A 1 92 ? -2.292 4.082 2.178 1.00 89.00 92 ALA A C 1
ATOM 745 O O . ALA A 1 92 ? -2.932 3.106 1.781 1.00 89.00 92 ALA A O 1
ATOM 746 N N . LEU A 1 93 ? -2.170 4.363 3.479 1.00 87.12 93 LEU A N 1
ATOM 747 C CA . LEU A 1 93 ? -2.798 3.576 4.546 1.00 87.12 93 LEU A CA 1
ATOM 748 C C . LEU A 1 93 ? -4.324 3.622 4.462 1.00 87.12 93 LEU A C 1
ATOM 750 O O . LEU A 1 93 ? -4.965 2.588 4.630 1.00 87.12 93 LEU A O 1
ATOM 754 N N . ALA A 1 94 ? -4.891 4.777 4.092 1.00 81.56 94 ALA A N 1
ATOM 755 C CA . ALA A 1 94 ? -6.332 4.961 3.856 1.00 81.56 94 ALA A CA 1
ATOM 756 C C . ALA A 1 94 ? -6.925 3.900 2.940 1.00 81.56 94 ALA A C 1
ATOM 758 O O . ALA A 1 94 ? -8.053 3.455 3.115 1.00 81.56 94 ALA A O 1
ATOM 759 N N . LYS A 1 95 ? -6.157 3.592 1.896 1.00 84.94 95 LYS A N 1
ATOM 760 C CA . LYS A 1 95 ? -6.580 2.760 0.784 1.00 84.94 95 LYS A CA 1
ATOM 761 C C . LYS A 1 95 ? -6.307 1.287 1.047 1.00 84.94 95 LYS A C 1
ATOM 763 O O . LYS A 1 95 ? -7.017 0.442 0.522 1.00 84.94 95 LYS A O 1
ATOM 768 N N . THR A 1 96 ? -5.237 0.989 1.781 1.00 88.81 96 THR A N 1
ATOM 769 C CA . THR A 1 96 ? -4.714 -0.376 1.921 1.00 88.81 96 THR A CA 1
ATOM 770 C C . THR A 1 96 ? -5.226 -1.097 3.158 1.00 88.81 96 THR A C 1
ATOM 772 O O . THR A 1 96 ? -5.301 -2.326 3.134 1.00 88.81 96 THR A O 1
ATOM 775 N N . GLY A 1 97 ? -5.619 -0.383 4.213 1.00 86.69 97 GLY A N 1
ATOM 776 C CA . GLY A 1 97 ? -6.085 -1.034 5.431 1.00 86.69 97 GLY A CA 1
ATOM 777 C C . GLY A 1 97 ? -4.960 -1.351 6.423 1.00 86.69 97 GLY A C 1
ATOM 778 O O . GLY A 1 97 ? -3.774 -1.346 6.099 1.00 86.69 97 GLY A O 1
ATOM 779 N N . ILE A 1 98 ? -5.361 -1.709 7.641 1.00 88.19 98 ILE A N 1
ATOM 780 C CA . ILE A 1 98 ? -4.546 -2.426 8.627 1.00 88.19 98 ILE A CA 1
ATOM 781 C C . ILE A 1 98 ? -5.376 -3.601 9.136 1.00 88.19 98 ILE A C 1
ATOM 783 O O . ILE A 1 98 ? -6.607 -3.561 9.095 1.00 88.19 98 ILE A O 1
ATOM 787 N N . PHE A 1 99 ? -4.720 -4.645 9.627 1.00 90.12 99 PHE A N 1
ATOM 788 C CA . PHE A 1 99 ? -5.423 -5.745 10.272 1.00 90.12 99 PHE A CA 1
ATOM 789 C C . PHE A 1 99 ? -5.719 -5.417 11.738 1.00 90.12 99 PHE A C 1
ATOM 791 O O . PHE A 1 99 ? -4.837 -4.953 12.467 1.00 90.12 99 PHE A O 1
ATOM 798 N N . TYR A 1 100 ? -6.935 -5.734 12.183 1.00 87.31 100 TYR A N 1
ATOM 799 C CA . TYR A 1 100 ? -7.332 -5.724 13.587 1.00 87.31 100 TYR A CA 1
ATOM 800 C C . TYR A 1 100 ? -8.358 -6.823 13.860 1.00 87.31 100 TYR A C 1
ATOM 802 O O . TYR A 1 100 ? -9.389 -6.901 13.202 1.00 87.31 100 TYR A O 1
ATOM 810 N N . ASN A 1 101 ? -8.108 -7.656 14.870 1.00 86.44 101 ASN A N 1
ATOM 811 C CA . ASN A 1 101 ? -8.911 -8.850 15.153 1.00 86.44 101 ASN A CA 1
ATOM 812 C C . ASN A 1 101 ? -10.205 -8.616 15.961 1.00 86.44 101 ASN A C 1
ATOM 814 O O . ASN A 1 101 ? -10.736 -9.569 16.534 1.00 86.44 101 ASN A O 1
ATOM 818 N N . ARG A 1 102 ? -10.682 -7.374 16.100 1.00 78.12 102 ARG A N 1
ATOM 819 C CA . ARG A 1 102 ? -11.870 -7.062 16.909 1.00 78.12 102 ARG A CA 1
ATOM 820 C C . ARG A 1 102 ? -12.886 -6.223 16.155 1.00 78.12 102 ARG A C 1
ATOM 822 O O . ARG A 1 102 ? -12.529 -5.271 15.466 1.00 78.12 102 ARG A O 1
ATOM 829 N N . LYS A 1 103 ? -14.166 -6.545 16.376 1.00 70.69 103 LYS A N 1
ATOM 830 C CA . LYS A 1 103 ? -15.299 -5.674 16.036 1.00 70.69 103 LYS A CA 1
ATOM 831 C C . LYS A 1 103 ? -15.267 -4.427 16.904 1.00 70.69 103 LYS A C 1
ATOM 833 O O . LYS A 1 103 ? -14.941 -4.535 18.083 1.00 70.69 103 LYS A O 1
ATOM 838 N N . GLY A 1 104 ? -15.720 -3.307 16.349 1.00 60.41 104 GLY A N 1
ATOM 839 C CA . GLY A 1 104 ? -15.986 -2.107 17.128 1.00 60.41 104 GLY A CA 1
ATOM 840 C C . GLY A 1 104 ? -14.704 -1.558 17.732 1.00 60.41 104 GLY A C 1
ATOM 841 O O . GLY A 1 104 ? -14.268 -1.936 18.818 1.00 60.41 104 GLY A O 1
ATOM 842 N N . TYR A 1 105 ? -14.083 -0.634 17.019 1.00 59.41 105 TYR A N 1
ATOM 843 C CA . TYR A 1 105 ? -13.074 0.178 17.664 1.00 59.41 105 TYR A CA 1
ATOM 844 C C . TYR A 1 105 ? -13.767 0.986 18.770 1.00 59.41 105 TYR A C 1
ATOM 846 O O . TYR A 1 105 ? -14.797 1.618 18.535 1.00 59.41 105 TYR A O 1
ATOM 854 N N . SER A 1 106 ? -13.242 0.911 19.992 1.00 45.16 106 SER A N 1
ATOM 855 C CA . SER A 1 106 ? -13.777 1.657 21.129 1.00 45.16 106 SER A CA 1
ATOM 856 C C . SER A 1 106 ? -13.357 3.116 20.995 1.00 45.16 106 SER A C 1
ATOM 858 O O . SER A 1 106 ? -12.362 3.520 21.590 1.00 45.16 106 SER A O 1
ATOM 860 N N . TRP A 1 107 ? -14.098 3.901 20.216 1.00 55.22 107 TRP A N 1
ATOM 861 C CA . TRP A 1 107 ? -13.879 5.339 20.143 1.00 55.22 107 TRP A CA 1
ATOM 862 C C . TRP A 1 107 ? -14.934 6.080 20.925 1.00 55.22 107 TRP A C 1
ATOM 864 O O . TRP A 1 107 ? -16.108 6.147 20.560 1.00 55.22 107 TRP A O 1
ATOM 874 N N . TYR A 1 108 ? -14.456 6.682 22.004 1.00 39.69 108 TYR A N 1
ATOM 875 C CA . TYR A 1 108 ? -15.076 7.853 22.574 1.00 39.69 108 TYR A CA 1
ATOM 876 C C . TYR A 1 108 ? -15.293 8.881 21.458 1.00 39.69 108 TYR A C 1
ATOM 878 O O . TYR A 1 108 ? -14.432 9.060 20.595 1.00 39.69 108 TYR A O 1
ATOM 886 N N . LYS A 1 109 ? -16.453 9.538 21.474 1.00 43.25 109 LYS A N 1
ATOM 887 C CA . LYS A 1 109 ? -16.796 10.663 20.602 1.00 43.25 109 LYS A CA 1
ATOM 888 C C . LYS A 1 109 ? -15.749 11.769 20.769 1.00 43.25 109 LYS A C 1
ATOM 890 O O . LYS A 1 109 ? -15.954 12.685 21.563 1.00 43.25 109 LYS A O 1
ATOM 895 N N . SER A 1 110 ? -14.634 11.711 20.044 1.00 46.22 110 SER A N 1
ATOM 896 C CA . SER A 1 110 ? -13.832 12.908 19.839 1.00 46.22 110 SER A CA 1
ATOM 897 C C . SER A 1 110 ? -14.721 13.857 19.048 1.00 46.22 110 SER A C 1
ATOM 899 O O . SER A 1 110 ? -15.077 13.593 17.901 1.00 46.22 110 SER A O 1
ATOM 901 N N . LYS A 1 111 ? -15.164 14.929 19.708 1.00 47.56 111 LYS A N 1
ATOM 902 C CA . LYS A 1 111 ? -15.959 16.007 19.106 1.00 47.56 111 LYS A CA 1
ATOM 903 C C . LYS A 1 111 ? -15.161 16.804 18.065 1.00 47.56 111 LYS A C 1
ATOM 905 O O . LYS A 1 111 ? -15.705 17.745 17.494 1.00 47.56 111 LYS A O 1
ATOM 910 N N . ASP A 1 112 ? -13.899 16.452 17.831 1.00 51.78 112 ASP A N 1
ATOM 911 C CA . ASP A 1 112 ? -13.005 17.199 16.968 1.00 51.78 112 ASP A CA 1
ATOM 912 C C . ASP A 1 112 ? -13.086 16.687 15.517 1.00 51.78 112 ASP A C 1
ATOM 914 O O . ASP A 1 112 ? -12.621 15.596 15.168 1.00 51.78 112 ASP A O 1
ATOM 918 N N . GLN A 1 113 ? -13.718 17.483 14.650 1.00 51.72 113 GLN A N 1
ATOM 919 C CA . GLN A 1 113 ? -13.877 17.228 13.210 1.00 51.72 113 GLN A CA 1
ATOM 920 C C . GLN A 1 113 ? -12.571 17.460 12.424 1.00 51.72 113 GLN A C 1
ATOM 922 O O . GLN A 1 113 ? -12.575 18.051 11.341 1.00 51.72 113 GLN 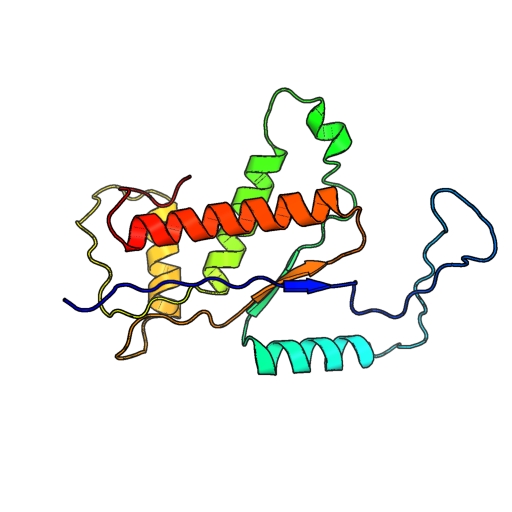A O 1
ATOM 927 N N . ASN A 1 114 ? -11.428 17.033 12.956 1.00 60.12 114 ASN A N 1
ATOM 928 C CA . ASN A 1 114 ? -10.158 17.223 12.271 1.00 60.12 114 ASN A CA 1
ATOM 929 C C . ASN A 1 114 ? -10.053 16.302 11.033 1.00 60.12 114 ASN A C 1
ATOM 931 O O . ASN A 1 114 ? -10.703 15.262 10.949 1.00 60.12 114 ASN A O 1
ATOM 935 N N . ARG A 1 115 ? -9.205 16.653 10.059 1.00 62.28 115 ARG A N 1
ATOM 936 C CA . ARG A 1 115 ? -8.950 15.893 8.814 1.00 62.28 115 ARG A CA 1
ATOM 937 C C . ARG A 1 115 ? -8.733 14.393 9.059 1.00 62.28 115 ARG A C 1
ATOM 939 O O . ARG A 1 115 ? -9.114 13.573 8.225 1.00 62.28 115 ARG A O 1
ATOM 946 N N . TYR A 1 116 ? -8.179 14.056 10.224 1.00 60.88 116 TYR A N 1
ATOM 947 C CA . TYR A 1 116 ? -7.910 12.693 10.650 1.00 60.88 116 TYR A CA 1
ATOM 948 C C . TYR A 1 116 ? -9.157 11.837 10.909 1.00 60.88 116 TYR A C 1
ATOM 950 O O . TYR A 1 116 ? -9.133 10.646 10.606 1.00 60.88 116 TYR A O 1
ATOM 958 N N . SER A 1 117 ? -10.246 12.419 11.426 1.00 57.12 117 SER A N 1
ATOM 959 C CA . SER A 1 117 ? -11.471 11.679 11.764 1.00 57.12 117 SER A CA 1
ATOM 960 C C . SER A 1 117 ? -12.289 11.317 10.522 1.00 57.12 117 SER A C 1
ATOM 962 O O . SER A 1 117 ? -12.661 10.157 10.366 1.00 57.12 117 SER A O 1
ATOM 964 N N . LYS A 1 118 ? -12.456 12.247 9.570 1.00 61.22 118 LYS A N 1
ATOM 965 C CA . LYS A 1 118 ? -13.142 11.993 8.280 1.00 61.22 118 LYS A CA 1
ATOM 966 C C . LYS A 1 118 ? -12.452 10.920 7.437 1.00 61.22 118 LYS A C 1
ATOM 968 O O . LYS A 1 118 ? -13.090 10.078 6.811 1.00 61.22 118 LYS A O 1
ATOM 973 N N . PHE A 1 119 ? -11.124 10.952 7.415 1.00 62.75 119 PHE A N 1
ATOM 974 C CA . PHE A 1 119 ? -10.323 9.933 6.751 1.00 62.75 119 PHE A CA 1
ATOM 975 C C . PHE A 1 119 ? -10.523 8.556 7.388 1.00 62.75 119 PHE A C 1
ATOM 977 O O . PHE A 1 119 ? -10.668 7.563 6.677 1.00 62.75 119 PHE A O 1
ATOM 984 N N . PHE A 1 120 ? -10.554 8.495 8.721 1.00 60.28 120 PHE A N 1
ATOM 985 C CA . PHE A 1 120 ? -10.753 7.247 9.447 1.00 60.28 120 PHE A CA 1
ATOM 986 C C . PHE A 1 120 ? -12.148 6.677 9.226 1.00 60.28 120 PHE A C 1
ATOM 988 O O . PHE A 1 120 ? -12.285 5.470 9.082 1.00 60.28 120 PHE A O 1
ATOM 995 N N . GLU A 1 121 ? -13.172 7.526 9.153 1.00 60.47 121 GLU A N 1
ATOM 996 C CA . GLU A 1 121 ? -14.521 7.115 8.758 1.00 60.47 121 GLU A CA 1
ATOM 997 C C . GLU A 1 121 ? -14.520 6.498 7.357 1.00 60.47 121 GLU A C 1
ATOM 999 O O . GLU A 1 121 ? -15.090 5.428 7.165 1.00 60.47 121 GLU A O 1
ATOM 1004 N N . SER A 1 122 ? -13.824 7.107 6.390 1.00 63.06 122 SER A N 1
ATOM 1005 C CA . SER A 1 122 ? -13.690 6.538 5.043 1.00 63.06 122 SER A CA 1
ATOM 1006 C C . SER A 1 122 ? -12.943 5.201 5.045 1.00 63.06 122 SER A C 1
ATOM 1008 O O . SER A 1 122 ? -13.394 4.252 4.410 1.00 63.06 122 SER A O 1
ATOM 1010 N N . PHE A 1 123 ? -11.823 5.109 5.765 1.00 63.72 123 PHE A N 1
ATOM 1011 C CA . PHE A 1 123 ? -11.052 3.877 5.949 1.00 63.72 123 PHE A CA 1
ATOM 1012 C C . PHE A 1 123 ? -11.911 2.770 6.572 1.00 63.72 123 PHE A C 1
ATOM 1014 O O . PHE A 1 123 ? -11.932 1.635 6.105 1.00 63.72 123 PHE A O 1
ATOM 1021 N N . MET A 1 124 ? -12.670 3.108 7.613 1.00 58.78 124 MET A N 1
ATOM 1022 C CA . MET A 1 124 ? -13.548 2.171 8.295 1.00 58.78 124 MET A CA 1
ATOM 1023 C C . MET A 1 124 ? -14.671 1.726 7.368 1.00 58.78 124 MET A C 1
ATOM 1025 O O . MET A 1 124 ? -14.810 0.533 7.151 1.00 58.78 124 MET A O 1
ATOM 1029 N N . ASN A 1 125 ? -15.398 2.639 6.728 1.00 62.06 125 ASN A N 1
ATOM 1030 C CA . ASN A 1 125 ? -16.482 2.284 5.809 1.00 62.06 125 ASN A CA 1
ATOM 1031 C C . ASN A 1 125 ? -16.025 1.363 4.662 1.00 62.06 125 ASN A C 1
ATOM 1033 O O . ASN A 1 125 ? -16.789 0.499 4.239 1.00 62.06 125 ASN A O 1
ATOM 1037 N N . LEU A 1 126 ? -14.777 1.496 4.197 1.00 60.56 126 LEU A N 1
ATOM 1038 C CA . LEU A 1 126 ? -14.197 0.630 3.164 1.00 60.56 126 LEU A CA 1
ATOM 1039 C C . LEU A 1 126 ? -13.829 -0.778 3.666 1.00 60.56 126 LEU A C 1
ATOM 1041 O O . LEU A 1 126 ? -13.849 -1.726 2.883 1.00 60.56 126 LEU A O 1
ATOM 1045 N N . HIS A 1 127 ? -13.504 -0.939 4.952 1.00 58.97 127 HIS A N 1
ATOM 1046 C CA . HIS A 1 127 ? -12.983 -2.197 5.512 1.00 58.97 127 HIS A CA 1
ATOM 1047 C C . HIS A 1 127 ? -13.895 -2.843 6.574 1.00 58.97 127 HIS A C 1
ATOM 1049 O O . HIS A 1 127 ? -13.586 -3.920 7.090 1.00 58.97 127 HIS A O 1
ATOM 1055 N N . HIS A 1 128 ? -15.030 -2.220 6.898 1.00 55.78 128 HIS A N 1
ATOM 1056 C CA . HIS A 1 128 ? -15.975 -2.650 7.927 1.00 55.78 128 HIS A CA 1
ATOM 1057 C C . HIS A 1 128 ? -17.033 -3.588 7.345 1.00 55.78 128 HIS A C 1
ATOM 1059 O O . HIS A 1 128 ? -18.205 -3.241 7.236 1.00 55.78 128 HIS A O 1
ATOM 1065 N N . ASN A 1 129 ? -16.616 -4.792 6.954 1.00 50.84 129 ASN A N 1
ATOM 1066 C CA . ASN A 1 129 ? -17.563 -5.798 6.467 1.00 50.84 129 ASN A CA 1
ATOM 1067 C C . ASN A 1 129 ? -17.230 -7.229 6.905 1.00 50.84 129 ASN A C 1
ATOM 1069 O O . ASN A 1 129 ? -17.460 -8.191 6.174 1.00 50.84 129 ASN A O 1
ATOM 1073 N N . GLN A 1 130 ? -16.636 -7.395 8.090 1.00 55.12 130 GLN A N 1
ATOM 1074 C CA . GLN A 1 130 ? -16.346 -8.723 8.627 1.00 55.12 130 GLN A CA 1
ATOM 1075 C C . GLN A 1 130 ? -16.793 -8.816 10.083 1.00 55.12 130 GLN A C 1
ATOM 1077 O O . GLN A 1 130 ? -16.480 -7.964 10.915 1.00 55.12 130 GLN A O 1
ATOM 1082 N N . GLU A 1 131 ? -17.449 -9.922 10.424 1.00 60.09 131 GLU A N 1
ATOM 1083 C CA . GLU A 1 131 ? -17.826 -10.255 11.795 1.00 60.09 131 GLU A CA 1
ATOM 1084 C C . GLU A 1 131 ? -16.617 -10.445 12.748 1.00 60.09 131 GLU A C 1
ATOM 1086 O O . GLU A 1 131 ? -16.801 -10.802 13.901 1.00 60.09 131 GLU A O 1
ATOM 1091 N N . ASN A 1 132 ? -15.376 -10.188 12.327 1.00 71.00 132 ASN A N 1
ATOM 1092 C CA . ASN A 1 132 ? -14.167 -10.472 13.109 1.00 71.00 132 ASN A CA 1
ATOM 1093 C C . ASN A 1 132 ? -13.131 -9.326 13.103 1.00 71.00 132 ASN A C 1
ATOM 1095 O O . ASN A 1 132 ? -11.966 -9.555 13.422 1.00 71.00 132 ASN A O 1
ATOM 1099 N N . GLY A 1 133 ? -13.539 -8.096 12.761 1.00 80.06 133 GLY A N 1
ATOM 1100 C CA . GLY A 1 133 ? -12.670 -6.910 12.738 1.00 80.06 133 GLY A CA 1
ATOM 1101 C C . GLY A 1 133 ? -12.283 -6.459 11.328 1.00 80.06 133 GLY A C 1
ATOM 1102 O O . GLY A 1 133 ? -13.072 -6.624 10.400 1.00 80.06 133 GLY A O 1
ATOM 1103 N N . THR A 1 134 ? -11.104 -5.858 11.161 1.00 83.00 134 THR A N 1
ATOM 1104 C CA . THR A 1 134 ? -10.627 -5.306 9.879 1.00 83.00 134 THR A CA 1
ATOM 1105 C C . THR A 1 134 ? -9.468 -6.121 9.312 1.00 83.00 134 THR A C 1
ATOM 1107 O O . THR A 1 134 ? -8.698 -6.756 10.037 1.00 83.00 134 THR A O 1
ATOM 1110 N N . LYS A 1 135 ? -9.346 -6.115 7.983 1.00 86.88 135 LYS A N 1
ATOM 1111 C CA . LYS A 1 135 ? -8.242 -6.732 7.245 1.00 86.88 135 LYS A CA 1
ATOM 1112 C C . LYS A 1 135 ? -7.540 -5.665 6.418 1.00 86.88 135 LYS A C 1
ATOM 1114 O O . LYS A 1 135 ? -8.192 -4.780 5.874 1.00 86.88 135 LYS A O 1
ATOM 1119 N N . GLN A 1 136 ? -6.227 -5.800 6.285 1.00 90.12 136 GLN A N 1
ATOM 1120 C CA . GLN A 1 136 ? -5.482 -5.095 5.253 1.00 90.12 136 GLN A CA 1
ATOM 1121 C C . GLN A 1 136 ? -5.836 -5.731 3.900 1.00 90.12 136 GLN A C 1
ATOM 1123 O O . GLN A 1 136 ? -5.652 -6.936 3.729 1.00 90.12 136 GLN A O 1
ATOM 1128 N N . THR A 1 137 ? -6.401 -4.953 2.978 1.00 90.50 137 THR A N 1
ATOM 1129 C CA . THR A 1 137 ? -6.879 -5.443 1.674 1.00 90.50 137 THR A CA 1
ATOM 1130 C C . THR A 1 137 ? -5.971 -5.058 0.521 1.00 90.50 137 THR A C 1
ATOM 1132 O O . THR A 1 137 ? -6.241 -5.490 -0.589 1.00 90.50 137 THR A O 1
ATOM 1135 N N . GLY A 1 138 ? -4.940 -4.248 0.761 1.00 93.25 138 GLY A N 1
ATOM 1136 C CA . GLY A 1 138 ? -3.954 -3.850 -0.236 1.00 93.25 138 GLY A CA 1
ATOM 1137 C C . GLY A 1 138 ? -2.552 -3.741 0.355 1.00 93.25 138 GLY A C 1
ATOM 1138 O O . GLY A 1 138 ? -2.320 -4.037 1.528 1.00 93.25 138 GLY A O 1
ATOM 1139 N N . ILE A 1 139 ? -1.591 -3.277 -0.440 1.00 96.56 139 ILE A N 1
ATOM 1140 C CA . ILE A 1 139 ? -0.187 -3.190 -0.020 1.00 96.56 139 ILE A CA 1
ATOM 1141 C C . ILE A 1 139 ? 0.457 -1.882 -0.449 1.00 96.56 139 ILE A C 1
ATOM 1143 O O . ILE A 1 139 ? 0.262 -1.400 -1.565 1.00 96.56 139 ILE A O 1
ATOM 1147 N N . ILE A 1 140 ? 1.274 -1.327 0.443 1.00 95.69 140 ILE A N 1
ATOM 1148 C CA . ILE A 1 140 ? 2.170 -0.221 0.121 1.00 95.69 140 ILE A CA 1
ATOM 1149 C C . ILE A 1 140 ? 3.499 -0.830 -0.329 1.00 95.69 140 ILE A C 1
ATOM 1151 O O . ILE A 1 140 ? 4.156 -1.544 0.435 1.00 95.69 140 ILE A O 1
ATOM 1155 N N . ARG A 1 141 ? 3.875 -0.568 -1.583 1.00 94.44 141 ARG A N 1
ATOM 1156 C CA . ARG A 1 141 ? 5.114 -1.039 -2.206 1.00 94.44 141 ARG A CA 1
ATOM 1157 C C . ARG A 1 141 ? 6.090 0.115 -2.363 1.00 94.44 141 ARG A C 1
ATOM 1159 O O . ARG A 1 141 ? 5.842 1.010 -3.161 1.00 94.44 141 ARG A O 1
ATOM 1166 N N . THR A 1 142 ? 7.242 0.042 -1.712 1.00 91.94 142 THR A N 1
ATOM 1167 C CA . THR A 1 142 ? 8.354 0.967 -1.976 1.00 91.94 142 THR A CA 1
ATOM 1168 C C . THR A 1 142 ? 9.266 0.375 -3.047 1.00 91.94 142 THR A C 1
ATOM 1170 O O . THR A 1 142 ? 9.781 -0.733 -2.879 1.00 91.94 142 THR A O 1
ATOM 1173 N N . ASN A 1 143 ? 9.479 1.097 -4.147 1.00 86.62 143 ASN A N 1
ATOM 1174 C CA . ASN A 1 143 ? 10.370 0.630 -5.207 1.00 86.62 143 ASN A CA 1
ATOM 1175 C C . ASN A 1 143 ? 11.845 0.933 -4.888 1.00 86.62 143 ASN A C 1
ATOM 1177 O O . ASN A 1 143 ? 12.212 2.050 -4.526 1.00 86.62 143 ASN A O 1
ATOM 1181 N N . CYS A 1 144 ? 12.701 -0.071 -5.068 1.00 76.69 144 CYS A N 1
ATOM 1182 C CA . CYS A 1 144 ? 14.152 0.020 -4.954 1.00 76.69 144 CYS A CA 1
ATOM 1183 C C . CYS A 1 144 ? 14.769 0.458 -6.282 1.00 76.69 144 CYS A C 1
ATOM 1185 O O . CYS A 1 144 ? 15.174 -0.375 -7.087 1.00 76.69 144 CYS A O 1
ATOM 1187 N N . VAL A 1 145 ? 14.850 1.767 -6.496 1.00 65.19 145 VAL A N 1
ATOM 1188 C CA . VAL A 1 145 ? 15.797 2.378 -7.460 1.00 65.19 145 VAL A CA 1
ATOM 1189 C C . VAL A 1 145 ? 16.893 3.150 -6.718 1.00 65.19 145 VAL A C 1
ATOM 1191 O O . VAL A 1 145 ? 17.890 3.581 -7.289 1.00 65.19 145 VAL A O 1
ATOM 1194 N N . ASP A 1 146 ? 16.696 3.329 -5.414 1.00 59.81 146 ASP A N 1
ATOM 1195 C CA . ASP A 1 146 ? 17.427 4.254 -4.572 1.00 59.81 146 ASP A CA 1
ATOM 1196 C C . ASP A 1 146 ? 18.334 3.530 -3.576 1.00 59.81 146 ASP A C 1
ATOM 1198 O O . ASP A 1 146 ? 18.256 2.315 -3.398 1.00 59.81 146 ASP A O 1
ATOM 1202 N N . CYS A 1 147 ? 19.214 4.284 -2.911 1.00 66.94 147 CYS A N 1
ATOM 1203 C CA . CYS A 1 147 ? 20.033 3.737 -1.838 1.00 66.94 147 CYS A CA 1
ATOM 1204 C C . CYS A 1 147 ? 19.145 3.149 -0.733 1.00 66.94 147 CYS A C 1
ATOM 1206 O O . CYS A 1 147 ? 18.034 3.630 -0.472 1.00 66.94 147 CYS A O 1
ATOM 1208 N N . LEU A 1 148 ? 19.673 2.120 -0.069 1.00 70.31 148 LEU A N 1
ATOM 1209 C CA . LEU A 1 148 ? 19.005 1.421 1.023 1.00 70.31 148 LEU A CA 1
ATOM 1210 C C . LEU A 1 148 ? 18.437 2.405 2.062 1.00 70.31 148 LEU A C 1
ATOM 1212 O O . LEU A 1 148 ? 17.283 2.265 2.462 1.00 70.31 148 LEU A O 1
ATOM 1216 N N . ASP A 1 149 ? 19.188 3.459 2.387 1.00 75.69 149 ASP A N 1
ATOM 1217 C CA . ASP A 1 149 ? 18.802 4.484 3.362 1.00 75.69 149 ASP A CA 1
ATOM 1218 C C . ASP A 1 149 ? 17.488 5.192 3.011 1.00 75.69 149 ASP A C 1
ATOM 1220 O O . ASP A 1 149 ? 16.604 5.302 3.857 1.00 75.69 149 ASP A O 1
ATOM 1224 N N . ARG A 1 150 ? 17.303 5.617 1.753 1.00 75.88 150 ARG A N 1
ATOM 1225 C CA . ARG A 1 150 ? 16.093 6.351 1.337 1.00 75.88 150 ARG A CA 1
ATOM 1226 C C . ARG A 1 150 ? 14.852 5.466 1.375 1.00 75.88 150 ARG A C 1
ATOM 1228 O O . ARG A 1 150 ? 13.803 5.894 1.859 1.00 75.88 150 ARG A O 1
ATOM 1235 N N . THR A 1 151 ? 14.978 4.223 0.908 1.00 81.31 151 THR A N 1
ATOM 1236 C CA . THR A 1 151 ? 13.864 3.263 0.959 1.00 81.31 151 THR A CA 1
ATOM 1237 C C . THR A 1 151 ? 13.5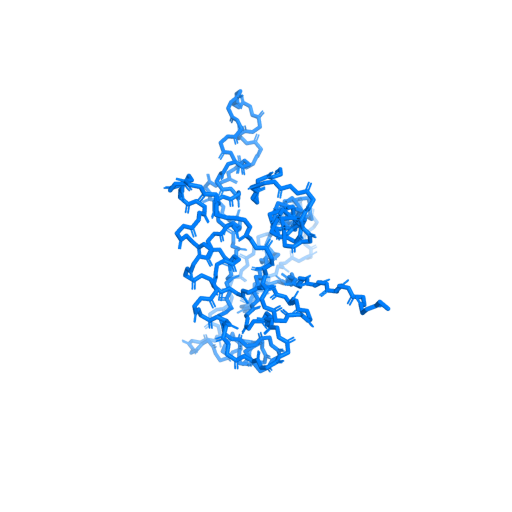16 2.881 2.398 1.00 81.31 151 THR A C 1
ATOM 1239 O O . THR A 1 151 ? 12.334 2.835 2.733 1.00 81.31 151 THR A O 1
ATOM 1242 N N . ASN A 1 152 ? 14.515 2.721 3.275 1.00 86.19 152 ASN A N 1
ATOM 1243 C CA . ASN A 1 152 ? 14.305 2.474 4.700 1.00 86.19 152 ASN A CA 1
ATOM 1244 C C . ASN A 1 152 ? 13.602 3.655 5.386 1.00 86.19 152 ASN A C 1
ATOM 1246 O O . ASN A 1 152 ? 12.676 3.430 6.161 1.00 86.19 152 ASN A O 1
ATOM 1250 N N . THR A 1 153 ? 13.975 4.907 5.085 1.00 86.12 153 THR A N 1
ATOM 1251 C CA . THR A 1 153 ? 13.290 6.090 5.637 1.00 86.12 153 THR A CA 1
ATOM 1252 C C . THR A 1 153 ? 11.816 6.127 5.244 1.00 86.12 153 THR A C 1
ATOM 1254 O O . THR A 1 153 ? 10.966 6.350 6.104 1.00 86.12 153 THR A O 1
ATOM 1257 N N . ALA A 1 154 ? 11.478 5.871 3.976 1.00 86.38 154 ALA A N 1
ATOM 1258 C CA . ALA A 1 154 ? 10.076 5.831 3.563 1.00 86.38 154 ALA A CA 1
ATOM 1259 C C . ALA A 1 154 ? 9.306 4.705 4.267 1.00 86.38 154 ALA A C 1
ATOM 1261 O O . ALA A 1 154 ? 8.224 4.950 4.797 1.00 86.38 154 ALA A O 1
ATOM 1262 N N . GLN A 1 155 ? 9.881 3.500 4.346 1.00 91.12 155 GLN A N 1
ATOM 1263 C CA . GLN A 1 155 ? 9.251 2.389 5.063 1.00 91.12 155 GLN A CA 1
ATOM 1264 C C . GLN A 1 155 ? 9.059 2.691 6.553 1.00 91.12 155 GLN A C 1
ATOM 1266 O O . GLN A 1 155 ? 8.025 2.345 7.126 1.00 91.12 155 GLN A O 1
ATOM 1271 N N . PHE A 1 156 ? 10.026 3.370 7.175 1.00 91.62 156 PHE A N 1
ATOM 1272 C CA . PHE A 1 156 ? 9.931 3.818 8.559 1.00 91.62 156 PHE A CA 1
ATOM 1273 C C . PHE A 1 156 ? 8.774 4.802 8.753 1.00 91.62 156 PHE A C 1
ATOM 1275 O O . PHE A 1 156 ? 7.969 4.608 9.657 1.00 91.62 156 PHE A O 1
ATOM 1282 N N . VAL A 1 157 ? 8.637 5.816 7.891 1.00 90.31 157 VAL A N 1
ATOM 1283 C CA . VAL A 1 157 ? 7.538 6.796 7.987 1.00 90.31 157 VAL A CA 1
ATOM 1284 C C . VAL A 1 157 ? 6.175 6.128 7.805 1.00 90.31 157 VAL A C 1
ATOM 1286 O O . VAL A 1 157 ? 5.258 6.391 8.583 1.00 90.31 157 VAL A O 1
ATOM 1289 N N . VAL A 1 158 ? 6.051 5.214 6.838 1.00 92.25 158 VAL A N 1
ATOM 1290 C CA . VAL A 1 158 ? 4.825 4.427 6.639 1.00 92.25 158 VAL A CA 1
ATOM 1291 C C . VAL A 1 158 ? 4.509 3.583 7.876 1.00 92.25 158 VAL A C 1
ATOM 1293 O O . VAL A 1 158 ? 3.379 3.600 8.362 1.00 92.25 158 VAL A O 1
ATOM 1296 N N . GLY A 1 159 ? 5.512 2.899 8.431 1.00 94.44 159 GLY A N 1
ATOM 1297 C CA . GLY A 1 159 ? 5.366 2.104 9.649 1.00 94.44 159 GLY A CA 1
ATOM 1298 C C . GLY A 1 159 ? 4.980 2.944 10.868 1.00 94.44 159 GLY A C 1
ATOM 1299 O O . GLY A 1 159 ? 4.111 2.539 11.633 1.00 94.44 159 GLY A O 1
ATOM 1300 N N . LYS A 1 160 ? 5.564 4.138 11.021 1.00 93.06 160 LYS A N 1
ATOM 1301 C CA . LYS A 1 160 ? 5.241 5.085 12.097 1.00 93.06 160 LYS A CA 1
ATOM 1302 C C . LYS A 1 160 ? 3.788 5.555 12.010 1.00 93.06 160 LYS A C 1
ATOM 1304 O O . LYS A 1 160 ? 3.088 5.570 13.018 1.00 93.06 160 LYS A O 1
ATOM 1309 N N . CYS A 1 161 ? 3.324 5.878 10.803 1.00 89.56 161 CYS A N 1
ATOM 1310 C CA . CYS A 1 161 ? 1.937 6.265 10.562 1.00 89.56 161 CYS A CA 1
ATOM 1311 C C . CYS A 1 161 ? 0.981 5.112 10.920 1.00 89.56 161 CYS A C 1
ATOM 1313 O O . CYS A 1 161 ? 0.061 5.297 11.716 1.00 89.56 161 CYS A O 1
ATOM 1315 N N . ALA A 1 162 ? 1.258 3.893 10.438 1.00 91.56 162 ALA A N 1
ATOM 1316 C CA . ALA A 1 162 ? 0.480 2.698 10.773 1.00 91.56 162 ALA A CA 1
ATOM 1317 C C . ALA A 1 162 ? 0.458 2.414 12.285 1.00 91.56 162 ALA A C 1
ATOM 1319 O O . ALA A 1 162 ? -0.587 2.070 12.834 1.00 91.56 162 ALA A O 1
ATOM 1320 N N . LEU A 1 163 ? 1.585 2.602 12.975 1.00 93.19 163 LEU A N 1
ATOM 1321 C CA . LEU A 1 163 ? 1.667 2.455 14.425 1.00 93.19 163 LEU A CA 1
ATOM 1322 C C . LEU A 1 163 ? 0.772 3.466 15.150 1.00 93.19 163 LEU A C 1
ATOM 1324 O O . LEU A 1 163 ? 0.088 3.086 16.095 1.00 93.19 163 LEU A O 1
ATOM 1328 N N . GLY A 1 164 ? 0.716 4.721 14.698 1.00 88.81 164 GLY A N 1
ATOM 1329 C CA . GLY A 1 164 ? -0.205 5.718 15.252 1.00 88.81 164 GLY A CA 1
ATOM 1330 C C . GLY A 1 164 ? -1.658 5.269 15.181 1.00 88.81 164 GLY A C 1
ATOM 1331 O O . GLY A 1 164 ? -2.372 5.294 16.181 1.00 88.81 164 GLY A O 1
ATOM 1332 N N . PHE A 1 165 ? -2.066 4.737 14.032 1.00 84.88 165 PHE A N 1
ATOM 1333 C CA . PHE A 1 165 ? -3.380 4.125 13.863 1.00 84.88 165 PHE A CA 1
ATOM 1334 C C . PHE A 1 165 ? -3.623 2.941 14.806 1.00 84.88 165 PHE A C 1
ATOM 1336 O O . PHE A 1 165 ? -4.718 2.798 15.352 1.00 84.88 165 PHE A O 1
ATOM 1343 N N . GLN A 1 166 ? -2.611 2.104 15.027 1.00 87.88 166 GLN A N 1
ATOM 1344 C CA . GLN A 1 166 ? -2.714 0.943 15.909 1.00 87.88 166 GLN A CA 1
ATOM 1345 C C . GLN A 1 166 ? -2.800 1.325 17.391 1.00 87.88 166 GLN A C 1
ATOM 1347 O O . GLN A 1 166 ? -3.629 0.777 18.116 1.00 87.88 166 GLN A O 1
ATOM 1352 N N . LEU A 1 167 ? -1.970 2.267 17.840 1.00 88.31 167 LEU A N 1
ATOM 1353 C CA . LEU A 1 167 ? -1.962 2.772 19.214 1.00 88.31 167 LEU A CA 1
ATOM 1354 C C . LEU A 1 167 ? -3.261 3.481 19.545 1.00 88.31 167 LEU A C 1
ATOM 1356 O O . LEU A 1 167 ? -3.845 3.224 20.601 1.00 88.31 167 LEU A O 1
ATOM 1360 N N . PHE A 1 168 ? -3.731 4.306 18.605 1.00 82.56 168 PHE A N 1
ATOM 1361 C CA . PHE A 1 168 ? -5.063 4.870 18.654 1.00 82.56 168 PHE A CA 1
ATOM 1362 C C . PHE A 1 168 ? -6.006 3.675 18.872 1.00 82.56 168 PHE A C 1
ATOM 1364 O O . PHE A 1 168 ? -6.700 3.638 19.880 1.00 82.56 168 PHE A O 1
ATOM 1371 N N . ALA A 1 169 ? -6.049 2.684 17.963 1.00 79.12 169 ALA A N 1
ATOM 1372 C CA . ALA A 1 169 ? -7.062 1.610 17.965 1.00 79.12 169 ALA A CA 1
ATOM 1373 C C . ALA A 1 169 ? -7.125 0.798 19.263 1.00 79.12 169 ALA A C 1
ATOM 1375 O O . ALA A 1 169 ? -8.170 0.257 19.642 1.00 79.12 169 ALA A O 1
ATOM 1376 N N . MET A 1 170 ? -5.992 0.701 19.952 1.00 82.69 170 MET A N 1
ATOM 1377 C CA . MET A 1 170 ? -5.891 0.046 21.245 1.00 82.69 170 MET A CA 1
ATOM 1378 C C . MET A 1 170 ? -6.430 0.899 22.405 1.00 82.69 170 MET A C 1
ATOM 1380 O O . MET A 1 170 ? -6.813 0.309 23.421 1.00 82.69 170 MET A O 1
ATOM 1384 N N . GLY A 1 171 ? -6.537 2.217 22.228 1.00 80.88 171 GLY A N 1
ATOM 1385 C CA . GLY A 1 171 ? -6.970 3.204 23.218 1.00 80.88 171 GLY A CA 1
ATOM 1386 C C . GLY A 1 171 ? -5.812 3.862 23.974 1.00 80.88 171 GLY A C 1
ATOM 1387 O O . GLY A 1 171 ? -6.022 4.329 25.086 1.00 80.88 171 GLY A O 1
ATOM 1388 N N . PHE A 1 172 ? -4.591 3.844 23.423 1.00 85.25 172 PHE A N 1
ATOM 1389 C CA . PHE A 1 172 ? -3.405 4.404 24.087 1.00 85.25 172 PHE A CA 1
ATOM 1390 C C . PHE A 1 172 ? -3.182 5.894 23.820 1.00 85.25 172 PHE A C 1
ATOM 1392 O O . PHE A 1 172 ? -2.490 6.546 24.595 1.00 85.25 172 PHE A O 1
ATOM 1399 N N . ILE A 1 173 ? -3.726 6.415 22.721 1.00 82.44 173 ILE A N 1
ATOM 1400 C CA . ILE A 1 173 ? -3.627 7.825 22.328 1.00 82.44 173 ILE A CA 1
ATOM 1401 C C . ILE A 1 173 ? -4.993 8.312 21.843 1.00 82.44 173 ILE A C 1
ATOM 1403 O O . ILE A 1 173 ? -5.807 7.502 21.403 1.00 82.44 173 ILE A O 1
ATOM 1407 N N . ASP A 1 174 ? -5.220 9.625 21.889 1.00 78.00 174 ASP A N 1
ATOM 1408 C CA . ASP A 1 174 ? -6.497 10.254 21.512 1.00 78.00 174 ASP A CA 1
ATOM 1409 C C . ASP A 1 174 ? -6.591 10.619 20.023 1.00 78.00 174 ASP A C 1
ATOM 1411 O O . ASP A 1 174 ? -7.671 10.943 19.525 1.00 78.00 174 ASP A O 1
ATOM 1415 N N . GLN A 1 175 ? -5.465 10.597 19.301 1.00 75.06 175 GLN A N 1
ATOM 1416 C CA . GLN A 1 175 ? -5.386 10.890 17.868 1.00 75.06 175 GLN A CA 1
ATOM 1417 C C . GLN A 1 175 ? -4.311 10.022 17.199 1.00 75.06 175 GLN A C 1
ATOM 1419 O O . GLN A 1 175 ? -3.285 9.757 17.821 1.00 75.06 175 GLN A O 1
ATOM 1424 N N . PRO A 1 176 ? -4.477 9.613 15.929 1.00 74.81 176 PRO A N 1
ATOM 1425 C CA . PRO A 1 176 ? -3.531 8.749 15.216 1.00 74.81 176 PRO A CA 1
ATOM 1426 C C . PRO A 1 176 ? -2.328 9.528 14.646 1.00 74.81 176 PRO A C 1
ATOM 1428 O O . PRO A 1 176 ? -1.978 9.368 13.478 1.00 74.81 176 PRO A O 1
ATOM 1431 N N . VAL A 1 177 ? -1.713 10.396 15.451 1.00 72.19 177 VAL A N 1
ATOM 1432 C CA . VAL A 1 177 ? -0.548 11.212 15.072 1.00 72.19 177 VAL A CA 1
ATOM 1433 C C . VAL A 1 177 ? 0.613 10.846 15.995 1.00 72.19 177 VAL A C 1
ATOM 1435 O O . VAL A 1 177 ? 0.477 10.944 17.212 1.00 72.19 177 VAL A O 1
ATOM 1438 N N . VAL A 1 178 ? 1.739 10.402 15.422 1.00 61.47 178 VAL A N 1
ATOM 1439 C CA . VAL A 1 178 ? 2.954 9.981 16.154 1.00 61.47 178 VAL A CA 1
ATOM 1440 C C . VAL A 1 178 ? 4.181 10.638 15.560 1.00 61.47 178 VAL A C 1
ATOM 1442 O O . VAL A 1 178 ? 4.310 10.692 14.314 1.00 61.47 178 VAL A O 1
#

InterPro domains:
  IPR002013 SAC domain [PF02383] (4-86)
  IPR002013 SAC domain [PS50275] (1-178)
  IPR043573 Polyphosphoinositide phosphatase Fig4-like [PTHR45738] (65-177)

Radius of gyration: 19.25 Å; chains: 1; bounding box: 52×36×54 Å

Secondary structure (DSSP, 8-state):
-PPP-EE--EEEEE-SS-EEE--SS--SSPPEEEP---TT-HHHHHHHHHHHHHH-S-EEEE---SS--HHHHTTSSS-HHHHHHHHHHHHHHHHH--EE--SS----------HHHHHHHHHHHHH---TT-B---SEEEEEESS-HHHHHHHHHHHHHHHHHHHHHHHTS-SSS--